Protein AF-A0A5Q6RQU9-F1 (afdb_monomer)

pLDDT: mean 74.87, std 9.9, range [52.78, 87.25]

Organism: NCBI:txid2585211

Mean predicted aligned error: 9.44 Å

Radius of gyration: 16.17 Å; Cα contacts (8 Å, |Δi|>4): 41; chains: 1; bounding box: 38×36×41 Å

Structure (mmCIF, N/CA/C/O backbone):
data_AF-A0A5Q6RQU9-F1
#
_entry.id   AF-A0A5Q6RQU9-F1
#
loop_
_atom_site.group_PDB
_atom_site.id
_atom_site.type_symbol
_atom_site.label_atom_id
_atom_site.label_alt_id
_atom_site.label_comp_id
_atom_site.label_asym_id
_atom_site.label_entity_id
_atom_site.label_seq_id
_atom_site.pdbx_PDB_ins_code
_atom_site.Cartn_x
_atom_site.Cartn_y
_atom_site.Cartn_z
_atom_site.occupancy
_atom_site.B_iso_or_equiv
_atom_site.auth_seq_id
_atom_site.auth_comp_id
_atom_site.auth_asym_id
_atom_site.auth_atom_id
_atom_site.pdbx_PDB_model_num
ATOM 1 N N . MET A 1 1 ? 21.592 22.790 -24.856 1.00 52.78 1 MET A N 1
ATOM 2 C CA . MET A 1 1 ? 22.452 21.802 -24.153 1.00 52.78 1 MET A CA 1
ATOM 3 C C . MET A 1 1 ? 22.084 21.648 -22.665 1.00 52.78 1 MET A C 1
ATOM 5 O O . MET A 1 1 ? 22.855 21.071 -21.911 1.00 52.78 1 MET A O 1
ATOM 9 N N . SER A 1 2 ? 20.899 22.115 -22.248 1.00 58.78 2 SER A N 1
ATOM 10 C CA . SER A 1 2 ? 20.336 22.032 -20.888 1.00 58.78 2 SER A CA 1
ATOM 11 C C . SER A 1 2 ? 19.398 20.829 -20.688 1.00 58.78 2 SER A C 1
ATOM 13 O O . SER A 1 2 ? 19.358 20.261 -19.600 1.00 58.78 2 SER A O 1
ATOM 15 N N . ASP A 1 3 ? 18.731 20.357 -21.749 1.00 59.94 3 ASP A N 1
ATOM 16 C CA . ASP A 1 3 ? 17.698 19.311 -21.654 1.00 59.94 3 ASP A CA 1
ATOM 17 C C . ASP A 1 3 ? 18.189 17.963 -21.102 1.00 59.94 3 ASP A C 1
ATOM 19 O O . ASP A 1 3 ? 17.445 17.250 -20.426 1.00 59.94 3 ASP A O 1
ATOM 23 N N . SER A 1 4 ? 19.444 17.584 -21.361 1.00 58.4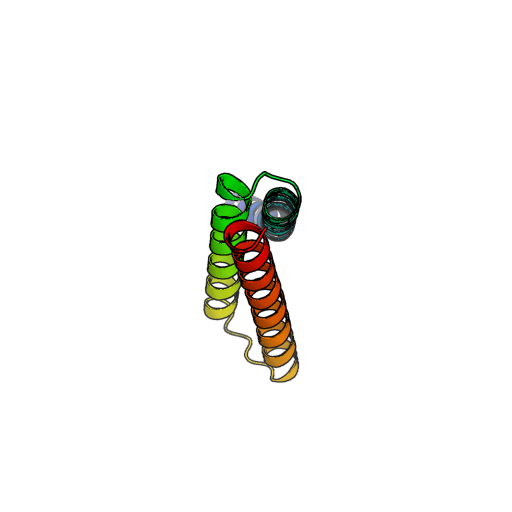7 4 SER A N 1
ATOM 24 C CA . SER A 1 4 ? 19.989 16.304 -20.885 1.00 58.47 4 SER A CA 1
ATOM 25 C C . SER A 1 4 ? 20.257 16.309 -19.377 1.00 58.47 4 SER A C 1
ATOM 27 O O . SER A 1 4 ? 20.056 15.290 -18.715 1.00 58.47 4 SER A O 1
ATOM 29 N N . TYR A 1 5 ? 20.665 17.451 -18.814 1.00 56.72 5 TYR A N 1
ATOM 30 C CA . TYR A 1 5 ? 20.900 17.591 -17.375 1.00 56.72 5 TYR A CA 1
ATOM 31 C C . TYR A 1 5 ? 19.586 17.645 -16.590 1.00 56.72 5 TYR A C 1
ATOM 33 O O . TYR A 1 5 ? 19.485 16.997 -15.545 1.00 56.72 5 TYR A O 1
ATOM 41 N N . ASP A 1 6 ? 18.558 18.308 -17.127 1.00 57.66 6 ASP A N 1
ATOM 42 C CA . ASP A 1 6 ? 17.223 18.341 -16.520 1.00 57.66 6 ASP A CA 1
ATOM 43 C C . ASP A 1 6 ? 16.556 16.961 -16.520 1.00 57.66 6 ASP A C 1
ATOM 45 O O . ASP A 1 6 ? 15.991 16.544 -15.507 1.00 57.66 6 ASP A O 1
ATOM 49 N N . ARG A 1 7 ? 16.704 16.175 -17.596 1.00 58.22 7 ARG A N 1
ATOM 50 C CA . ARG A 1 7 ? 16.215 14.783 -17.635 1.00 58.22 7 ARG A CA 1
ATOM 51 C C . ARG A 1 7 ? 16.928 13.883 -16.626 1.00 58.22 7 ARG A C 1
ATOM 53 O O . ARG A 1 7 ? 16.284 13.045 -15.988 1.00 58.22 7 ARG A O 1
ATOM 60 N N . LEU A 1 8 ? 18.235 14.058 -16.436 1.00 57.00 8 LEU A N 1
ATOM 61 C CA . LEU A 1 8 ? 19.011 13.303 -15.446 1.00 57.00 8 LEU A CA 1
ATOM 62 C C . LEU A 1 8 ? 18.653 13.703 -14.004 1.00 57.00 8 LEU A C 1
ATOM 64 O O . LEU A 1 8 ? 18.517 12.827 -13.143 1.00 57.00 8 LEU A O 1
ATOM 68 N N . GLN A 1 9 ? 18.433 14.993 -13.729 1.00 60.25 9 GLN A N 1
ATOM 69 C CA . GLN A 1 9 ? 17.964 15.458 -12.418 1.00 60.25 9 GLN A CA 1
ATOM 70 C C . GLN A 1 9 ? 16.527 15.019 -12.120 1.00 60.25 9 GLN A C 1
ATOM 72 O O . GLN A 1 9 ? 16.260 14.545 -11.014 1.00 60.25 9 GLN A O 1
ATOM 77 N N . ALA A 1 10 ? 15.619 15.102 -13.095 1.00 59.91 10 ALA A N 1
ATOM 78 C CA . ALA A 1 10 ? 14.252 14.601 -12.970 1.00 59.91 10 ALA A CA 1
ATOM 79 C C . ALA A 1 10 ? 14.236 13.092 -12.675 1.00 59.91 10 ALA A C 1
ATOM 81 O O . ALA A 1 10 ? 13.499 12.640 -11.801 1.00 59.91 10 ALA A O 1
ATOM 82 N N . SER A 1 11 ? 15.126 12.325 -13.312 1.00 59.41 11 SER A N 1
ATOM 83 C CA . SER A 1 11 ? 15.275 10.882 -13.077 1.00 59.41 11 SER A CA 1
ATOM 84 C C . SER A 1 11 ? 15.809 10.553 -11.674 1.00 59.41 11 SER A C 1
ATOM 86 O O . SER A 1 11 ? 15.353 9.594 -11.048 1.00 59.41 11 SER A O 1
ATOM 88 N N . ARG A 1 12 ? 16.735 11.359 -11.127 1.00 61.78 12 ARG A N 1
ATOM 89 C CA . ARG A 1 12 ? 17.194 11.219 -9.727 1.00 61.78 12 ARG A CA 1
ATOM 90 C C . ARG A 1 12 ? 16.113 11.594 -8.721 1.00 61.78 12 ARG A C 1
ATOM 92 O O . ARG A 1 12 ? 15.938 10.877 -7.739 1.00 61.78 12 ARG A O 1
ATOM 99 N N . ARG A 1 13 ? 15.377 12.682 -8.965 1.00 61.94 13 ARG A N 1
ATOM 100 C CA . ARG A 1 13 ? 14.258 13.092 -8.105 1.00 61.94 13 ARG A CA 1
ATOM 101 C C . ARG A 1 13 ? 13.159 12.033 -8.104 1.00 61.94 13 ARG A C 1
ATOM 103 O O . ARG A 1 13 ? 12.731 11.633 -7.030 1.00 61.94 13 ARG A O 1
ATOM 110 N N . ALA A 1 14 ? 12.785 11.487 -9.261 1.00 62.44 14 ALA A N 1
ATOM 111 C CA . ALA A 1 14 ? 11.797 10.410 -9.353 1.00 62.44 14 ALA A CA 1
ATOM 112 C C . ALA A 1 14 ? 12.210 9.154 -8.561 1.00 62.44 14 ALA A C 1
ATOM 114 O O . ALA A 1 14 ? 11.378 8.562 -7.877 1.00 62.44 14 ALA A O 1
ATOM 115 N N . ARG A 1 15 ? 13.501 8.790 -8.572 1.00 65.62 15 ARG A N 1
ATOM 116 C CA . ARG A 1 15 ? 14.030 7.665 -7.776 1.00 65.62 15 ARG A CA 1
ATOM 117 C C . ARG A 1 15 ? 13.879 7.839 -6.265 1.00 65.62 15 ARG A C 1
ATOM 119 O O . ARG A 1 15 ? 13.789 6.833 -5.573 1.00 65.62 15 ARG A O 1
ATOM 126 N N . LEU A 1 16 ? 13.859 9.072 -5.761 1.00 69.12 16 LEU A N 1
ATOM 127 C CA . LEU A 1 16 ? 13.676 9.359 -4.333 1.00 69.12 16 LEU A CA 1
ATOM 128 C C . LEU A 1 16 ? 12.211 9.624 -3.978 1.00 69.12 16 LEU A C 1
ATOM 130 O O . LEU A 1 16 ? 11.754 9.205 -2.922 1.00 69.12 16 LEU A O 1
ATOM 134 N N . VAL A 1 17 ? 11.452 10.264 -4.866 1.00 75.19 17 VAL A N 1
ATOM 135 C CA . VAL A 1 17 ? 10.046 10.618 -4.623 1.00 75.19 17 VAL A CA 1
ATOM 136 C C . VAL A 1 17 ? 9.151 9.379 -4.556 1.00 75.19 17 VAL A C 1
ATOM 138 O O . VAL A 1 17 ? 8.280 9.312 -3.695 1.00 75.19 17 VAL A O 1
ATOM 141 N N . ILE A 1 18 ? 9.382 8.373 -5.408 1.00 76.81 18 ILE A N 1
ATOM 142 C CA . ILE A 1 18 ? 8.594 7.127 -5.426 1.00 76.81 18 ILE A CA 1
ATOM 143 C C . ILE A 1 18 ? 8.649 6.376 -4.079 1.00 76.81 18 ILE A C 1
ATOM 145 O O . ILE A 1 18 ? 7.582 6.106 -3.523 1.00 76.81 18 ILE A O 1
ATOM 149 N N . PRO A 1 19 ? 9.829 6.045 -3.511 1.00 79.25 19 PRO A N 1
ATOM 150 C CA . PRO A 1 19 ? 9.888 5.370 -2.215 1.00 79.25 19 PRO A CA 1
ATOM 151 C C . PRO A 1 19 ? 9.388 6.259 -1.071 1.00 79.25 19 PRO A C 1
ATOM 153 O O . PRO A 1 19 ? 8.772 5.747 -0.139 1.00 79.25 19 PRO A O 1
ATOM 156 N N . LEU A 1 20 ? 9.588 7.579 -1.154 1.00 82.06 20 LEU A N 1
ATOM 157 C CA . LEU A 1 20 ? 9.113 8.516 -0.135 1.00 82.06 20 LEU A CA 1
ATOM 158 C C . LEU A 1 20 ? 7.578 8.565 -0.070 1.00 82.06 20 LEU A C 1
ATOM 160 O O . LEU A 1 20 ? 7.005 8.501 1.015 1.00 82.06 20 LEU A O 1
ATOM 164 N N . LEU A 1 21 ? 6.909 8.623 -1.227 1.00 82.12 21 LEU A N 1
ATOM 165 C CA . LEU A 1 21 ? 5.447 8.560 -1.318 1.00 82.12 21 LEU A CA 1
ATOM 166 C C . LEU A 1 21 ? 4.911 7.226 -0.795 1.00 82.12 21 LEU A C 1
ATOM 168 O O . LEU A 1 21 ? 3.932 7.213 -0.052 1.00 82.12 21 LEU A O 1
ATOM 172 N N . GLY A 1 22 ? 5.576 6.116 -1.132 1.00 80.25 22 GLY A N 1
ATOM 173 C CA . GLY A 1 22 ? 5.224 4.797 -0.609 1.00 80.25 22 GLY A CA 1
ATOM 174 C C . GLY A 1 22 ? 5.310 4.732 0.918 1.00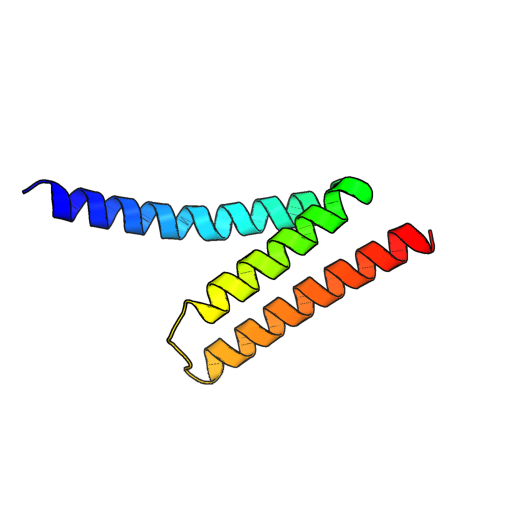 80.25 22 GLY A C 1
ATOM 175 O O . GLY A 1 22 ? 4.382 4.252 1.566 1.00 80.25 22 GLY A O 1
ATOM 176 N N . ALA A 1 23 ? 6.382 5.273 1.501 1.00 80.38 23 ALA A N 1
ATOM 177 C CA . ALA A 1 23 ? 6.559 5.336 2.949 1.00 80.38 23 ALA A CA 1
ATOM 178 C C . ALA A 1 23 ? 5.493 6.211 3.626 1.00 80.38 23 ALA A C 1
ATOM 180 O O . ALA A 1 23 ? 4.905 5.793 4.619 1.00 80.38 23 ALA A O 1
ATOM 181 N N . LEU A 1 24 ? 5.194 7.389 3.069 1.00 83.38 24 LEU A N 1
ATOM 182 C CA . LEU A 1 24 ? 4.145 8.277 3.582 1.00 83.38 24 LEU A CA 1
ATOM 183 C C . LEU A 1 24 ? 2.771 7.605 3.578 1.00 83.38 24 LEU A C 1
ATOM 185 O O . LEU A 1 24 ? 2.071 7.645 4.585 1.00 83.38 24 LEU A O 1
ATOM 189 N N . LEU A 1 25 ? 2.401 6.959 2.471 1.00 82.44 25 LEU A N 1
ATOM 190 C CA . LEU A 1 25 ? 1.139 6.230 2.348 1.00 82.44 25 LEU A CA 1
ATOM 191 C C . LEU A 1 25 ? 1.063 5.044 3.316 1.00 82.44 25 LEU A C 1
ATOM 193 O O . LEU A 1 25 ? 0.002 4.790 3.881 1.00 82.44 25 LEU A O 1
ATOM 197 N N . LEU A 1 26 ? 2.176 4.343 3.544 1.00 81.00 26 LEU A N 1
ATOM 198 C CA . LEU A 1 26 ? 2.237 3.231 4.492 1.00 81.00 26 LEU A CA 1
ATOM 199 C C . LEU A 1 26 ? 2.062 3.720 5.936 1.00 81.00 26 LEU A C 1
ATOM 201 O O . LEU A 1 26 ? 1.253 3.168 6.681 1.00 81.00 26 LEU A O 1
ATOM 205 N N . VAL A 1 27 ? 2.781 4.779 6.321 1.00 83.56 27 VAL A N 1
ATOM 206 C CA . VAL A 1 27 ? 2.686 5.387 7.656 1.00 83.56 27 VAL A CA 1
ATOM 207 C C . VAL A 1 27 ? 1.291 5.959 7.884 1.00 83.56 27 VAL A C 1
ATOM 209 O O . VAL A 1 27 ? 0.683 5.670 8.911 1.00 83.56 27 VAL A O 1
ATOM 212 N N . ALA A 1 28 ? 0.743 6.702 6.921 1.00 79.12 28 ALA A N 1
ATOM 213 C CA . ALA A 1 28 ? -0.628 7.201 6.989 1.00 79.12 28 ALA A CA 1
ATOM 214 C C . ALA A 1 28 ? -1.636 6.046 7.087 1.00 79.12 28 ALA A C 1
ATOM 216 O O . ALA A 1 28 ? -2.544 6.084 7.910 1.00 79.12 28 ALA A O 1
ATOM 217 N N . GLY A 1 29 ? -1.434 4.984 6.310 1.00 77.06 29 GLY A N 1
ATOM 218 C CA . GLY A 1 29 ? -2.247 3.775 6.323 1.00 77.06 29 GLY A CA 1
ATOM 219 C C . GLY A 1 29 ? -2.332 3.082 7.684 1.00 77.06 29 GLY A C 1
ATOM 220 O O . GLY A 1 29 ? -3.404 2.641 8.101 1.00 77.06 29 GLY A O 1
ATOM 221 N N . LEU A 1 30 ? -1.202 3.012 8.389 1.00 79.12 30 LEU A N 1
ATOM 222 C CA . LEU A 1 30 ? -1.075 2.342 9.685 1.00 79.12 30 LEU A CA 1
ATOM 223 C C . LEU A 1 30 ? -1.434 3.238 10.875 1.00 79.12 30 LEU A C 1
ATOM 225 O O . LEU A 1 30 ? -2.060 2.756 11.819 1.00 79.12 30 LEU A O 1
ATOM 229 N N . ALA A 1 31 ? -1.061 4.518 10.838 1.00 81.44 31 ALA A N 1
ATOM 230 C CA . ALA A 1 31 ? -1.194 5.437 11.969 1.00 81.44 31 ALA A CA 1
ATOM 231 C C . ALA A 1 31 ? -2.492 6.262 11.953 1.00 81.44 31 ALA A C 1
ATOM 233 O O . ALA A 1 31 ? -2.978 6.643 13.015 1.00 81.44 31 ALA A O 1
ATOM 234 N N . ALA A 1 32 ? -3.078 6.542 10.783 1.00 82.81 32 ALA A N 1
ATOM 235 C CA . ALA A 1 32 ? -4.309 7.331 10.697 1.00 82.81 32 ALA A CA 1
ATOM 236 C C . ALA A 1 32 ? -5.540 6.491 11.073 1.00 82.81 32 ALA A C 1
ATOM 238 O O . ALA A 1 32 ? -5.540 5.281 10.840 1.00 82.81 32 ALA A O 1
ATOM 239 N N . PRO A 1 33 ? -6.625 7.084 11.596 1.00 80.81 33 PRO A N 1
ATOM 240 C CA . PRO A 1 33 ? -7.841 6.338 11.919 1.00 80.81 33 PRO A CA 1
ATOM 241 C C . PRO A 1 33 ? -8.434 5.622 10.690 1.00 80.81 33 PRO A C 1
ATOM 243 O O . PRO A 1 33 ? -8.162 5.993 9.547 1.00 80.81 33 PRO A O 1
ATOM 246 N N . ALA A 1 34 ? -9.210 4.556 10.918 1.00 78.81 34 ALA A N 1
ATOM 247 C CA . ALA A 1 34 ? -9.604 3.570 9.899 1.00 78.81 34 ALA A CA 1
ATOM 248 C C . ALA A 1 34 ? -10.151 4.170 8.593 1.00 78.81 34 ALA A C 1
ATOM 250 O O . ALA A 1 34 ? -9.724 3.776 7.509 1.00 78.81 34 ALA A O 1
ATOM 251 N N . TRP A 1 35 ? -11.017 5.174 8.705 1.00 81.94 35 TRP A N 1
ATOM 252 C CA . TRP A 1 35 ? -11.645 5.883 7.590 1.00 81.94 35 TRP A CA 1
ATOM 253 C C . TRP A 1 35 ? -10.654 6.613 6.669 1.00 81.94 35 TRP A C 1
ATOM 255 O O . TRP A 1 35 ? -10.958 6.811 5.499 1.00 81.94 35 TRP A O 1
ATOM 265 N N . ILE A 1 36 ? -9.457 6.958 7.156 1.00 81.38 36 ILE A N 1
ATOM 266 C CA . ILE A 1 36 ? -8.368 7.558 6.365 1.00 81.38 36 ILE A CA 1
ATOM 267 C C . ILE A 1 36 ? -7.298 6.511 6.024 1.00 81.38 36 ILE A C 1
ATOM 269 O O . ILE A 1 36 ? -6.768 6.488 4.914 1.00 81.38 36 ILE A O 1
ATOM 273 N N . GLY A 1 37 ? -6.981 5.614 6.960 1.00 77.25 37 GLY A N 1
ATOM 274 C CA . GLY A 1 37 ? -5.911 4.634 6.775 1.00 77.25 37 GLY A CA 1
ATOM 275 C C . GLY A 1 37 ? -6.241 3.547 5.747 1.00 77.25 37 GLY A C 1
ATOM 276 O O . GLY A 1 37 ? -5.369 3.155 4.975 1.00 77.25 37 GLY A O 1
ATOM 277 N N . ILE A 1 38 ? -7.499 3.097 5.669 1.00 80.06 38 ILE A N 1
ATOM 278 C CA . ILE A 1 38 ? -7.941 2.122 4.657 1.00 80.06 38 ILE A CA 1
ATOM 279 C C . ILE A 1 38 ? -7.795 2.687 3.233 1.00 80.06 38 ILE A C 1
ATOM 281 O O . ILE A 1 38 ? -7.127 2.039 2.423 1.00 80.06 38 ILE A O 1
ATOM 285 N N . PRO A 1 39 ? -8.332 3.880 2.891 1.00 82.88 39 PRO A N 1
ATOM 286 C CA . PRO A 1 39 ? -8.129 4.433 1.555 1.00 82.88 39 PRO A CA 1
ATOM 287 C C . PRO A 1 39 ? -6.653 4.737 1.265 1.00 82.88 39 PRO A C 1
ATOM 289 O O . PRO A 1 39 ? -6.209 4.500 0.145 1.00 82.88 39 PRO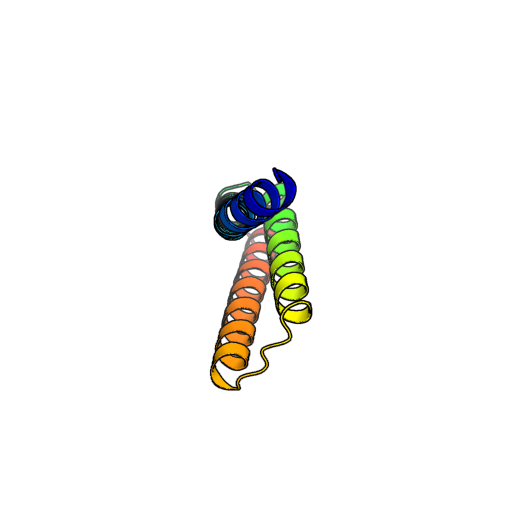 A O 1
ATOM 292 N N . ALA A 1 40 ? -5.858 5.167 2.253 1.00 79.44 40 ALA A N 1
ATOM 293 C CA . ALA A 1 40 ? -4.415 5.359 2.071 1.00 79.44 40 ALA A CA 1
ATOM 294 C C . ALA A 1 40 ? -3.682 4.050 1.713 1.00 79.44 40 ALA A C 1
ATOM 296 O O . ALA A 1 40 ? -2.889 4.025 0.769 1.00 79.44 40 ALA A O 1
ATOM 297 N N . LEU A 1 41 ? -3.983 2.941 2.399 1.00 79.25 41 LEU A N 1
ATOM 298 C CA . LEU A 1 41 ? -3.439 1.620 2.063 1.00 79.25 41 LEU A CA 1
ATOM 299 C C . LEU A 1 41 ? -3.930 1.127 0.697 1.00 79.25 41 LEU A C 1
ATOM 301 O O . LEU A 1 41 ? -3.151 0.545 -0.054 1.00 79.25 41 LEU A O 1
ATOM 305 N N . ALA A 1 42 ? -5.190 1.382 0.339 1.00 82.56 42 ALA A N 1
ATOM 306 C CA . ALA A 1 42 ? -5.725 1.004 -0.968 1.00 82.56 42 ALA A CA 1
ATOM 307 C C . ALA A 1 42 ? -5.000 1.744 -2.104 1.00 82.56 42 ALA A C 1
ATOM 309 O O . ALA A 1 42 ? -4.594 1.126 -3.090 1.00 82.56 42 ALA A O 1
ATOM 310 N N . VAL A 1 43 ? -4.761 3.050 -1.935 1.00 87.25 43 VAL A N 1
ATOM 311 C CA . VAL A 1 43 ? -3.962 3.859 -2.866 1.00 87.25 43 VAL A CA 1
ATOM 312 C C . VAL A 1 43 ? -2.527 3.342 -2.943 1.00 87.25 43 VAL A C 1
ATOM 314 O O . VAL A 1 43 ? -1.984 3.242 -4.041 1.00 87.25 43 VAL A O 1
ATOM 317 N N . LEU A 1 44 ? -1.922 2.949 -1.817 1.00 82.38 44 LEU A N 1
ATOM 318 C CA . LEU A 1 44 ? -0.584 2.354 -1.798 1.00 82.38 44 LEU A CA 1
ATOM 319 C C . LEU A 1 44 ? -0.518 1.054 -2.607 1.00 82.38 44 LEU A C 1
ATOM 321 O O . LEU A 1 44 ? 0.382 0.892 -3.430 1.00 82.38 44 LEU A O 1
ATOM 325 N N . VAL A 1 45 ? -1.472 0.142 -2.403 1.00 83.94 45 VAL A N 1
ATOM 326 C CA . VAL A 1 45 ? -1.555 -1.121 -3.152 1.00 83.94 45 VAL A CA 1
ATOM 327 C C . VAL A 1 45 ? -1.709 -0.837 -4.644 1.00 83.94 45 VAL A C 1
ATOM 329 O O . VAL A 1 45 ? -0.933 -1.357 -5.445 1.00 83.94 45 VAL A O 1
ATOM 332 N N . ALA A 1 46 ? -2.655 0.027 -5.022 1.00 84.81 46 ALA A N 1
ATOM 333 C CA . ALA A 1 46 ? -2.884 0.396 -6.416 1.00 84.81 46 ALA A CA 1
ATOM 334 C C . ALA A 1 46 ? -1.634 1.023 -7.052 1.00 84.81 46 ALA A C 1
ATOM 336 O O . ALA A 1 46 ? -1.262 0.668 -8.171 1.00 84.81 46 ALA A O 1
ATOM 337 N N . PHE A 1 47 ? -0.943 1.900 -6.322 1.00 83.69 47 PHE A N 1
ATOM 338 C CA . PHE A 1 47 ? 0.294 2.53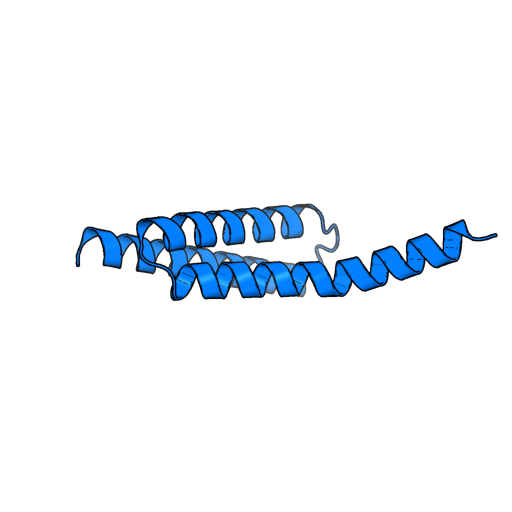2 -6.767 1.00 83.69 47 PHE A CA 1
ATOM 339 C C . PHE A 1 47 ? 1.413 1.511 -6.996 1.00 83.69 47 PHE A C 1
ATOM 341 O O . PHE A 1 47 ? 2.065 1.539 -8.039 1.00 83.69 47 PHE A O 1
ATOM 348 N N . VAL A 1 48 ? 1.613 0.570 -6.067 1.00 81.88 48 VAL A N 1
ATOM 349 C CA . VAL A 1 48 ? 2.632 -0.484 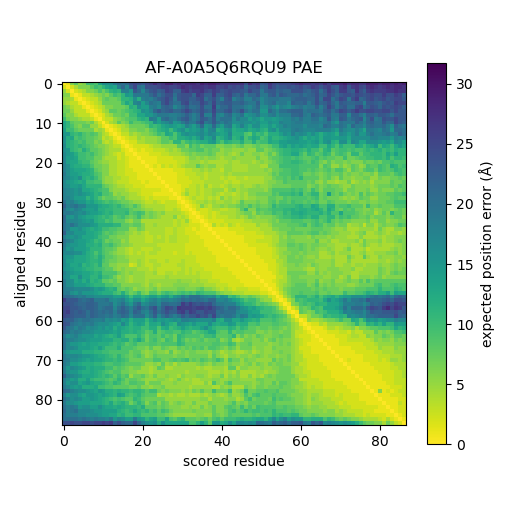-6.192 1.00 81.88 48 VAL A CA 1
ATOM 350 C C . VAL A 1 48 ? 2.314 -1.431 -7.349 1.00 81.88 48 VAL A C 1
ATOM 352 O O . VAL A 1 48 ? 3.216 -1.771 -8.115 1.00 81.88 48 VAL A O 1
ATOM 355 N N . VAL A 1 49 ? 1.049 -1.819 -7.531 1.00 82.31 49 VAL A N 1
ATOM 356 C CA . VAL A 1 49 ? 0.612 -2.658 -8.660 1.00 82.31 49 VAL A CA 1
ATOM 357 C C . VAL A 1 49 ? 0.826 -1.938 -9.989 1.00 82.31 49 VAL A C 1
ATOM 359 O O . VAL A 1 49 ? 1.378 -2.519 -10.923 1.00 82.31 49 VAL A O 1
ATOM 362 N N . TRP A 1 50 ? 0.458 -0.661 -10.073 1.00 83.75 50 TRP A N 1
ATOM 363 C CA . TRP A 1 50 ? 0.682 0.153 -11.265 1.00 83.75 50 TRP A CA 1
ATOM 364 C C . TRP A 1 50 ? 2.174 0.283 -11.601 1.00 83.75 50 TRP A C 1
ATOM 366 O O . TRP A 1 50 ? 2.573 0.121 -12.757 1.00 83.75 50 TRP A O 1
ATOM 376 N N . LEU A 1 51 ? 3.022 0.499 -10.589 1.00 78.12 51 LEU A N 1
ATOM 377 C CA . LEU A 1 51 ? 4.475 0.546 -10.756 1.00 78.12 51 LEU A CA 1
ATOM 378 C C . LEU A 1 51 ? 5.030 -0.808 -11.228 1.00 78.12 51 LEU A C 1
ATOM 380 O O . LEU A 1 51 ? 5.912 -0.858 -12.086 1.00 78.12 51 LEU A O 1
ATOM 384 N N . ALA A 1 52 ? 4.493 -1.905 -10.687 1.00 73.56 52 ALA A N 1
ATOM 385 C CA . ALA A 1 52 ? 4.870 -3.262 -11.058 1.00 73.56 52 ALA A CA 1
ATOM 386 C C . ALA A 1 52 ? 4.497 -3.589 -12.511 1.00 73.56 52 ALA A C 1
ATOM 388 O O . ALA A 1 52 ? 5.305 -4.215 -13.193 1.00 73.56 52 ALA A O 1
ATOM 389 N N . GLN A 1 53 ? 3.339 -3.128 -13.000 1.00 76.88 53 GLN A N 1
ATOM 390 C CA . GLN A 1 53 ? 2.925 -3.293 -14.400 1.00 76.88 53 GLN A CA 1
ATOM 391 C C . GLN A 1 53 ? 3.765 -2.458 -15.375 1.00 76.88 53 GLN A C 1
ATOM 393 O O . GLN A 1 53 ? 4.021 -2.896 -16.492 1.00 76.88 53 GLN A O 1
ATOM 398 N N . ARG A 1 54 ? 4.221 -1.267 -14.966 1.00 73.44 54 ARG A N 1
ATOM 399 C CA . ARG A 1 54 ? 5.052 -0.391 -15.811 1.00 73.44 54 ARG A CA 1
ATOM 400 C C . ARG A 1 54 ? 6.512 -0.814 -15.933 1.00 73.44 54 ARG A C 1
ATOM 402 O O . ARG A 1 54 ? 7.210 -0.275 -16.786 1.00 73.44 54 ARG A O 1
ATOM 409 N N . SER A 1 55 ? 7.000 -1.715 -15.087 1.00 58.53 55 SER A N 1
ATOM 410 C CA . SER A 1 55 ? 8.386 -2.183 -15.148 1.00 58.53 55 SER A CA 1
ATOM 411 C C . SER A 1 55 ? 8.484 -3.447 -16.017 1.00 58.53 55 SER A C 1
ATOM 413 O O . SER A 1 55 ? 8.021 -4.499 -15.569 1.00 58.53 55 SER A O 1
ATOM 415 N N . PRO A 1 56 ? 9.112 -3.384 -17.206 1.00 54.12 56 PRO A N 1
ATOM 416 C CA . PRO A 1 56 ? 9.186 -4.507 -18.143 1.00 54.12 56 PRO A CA 1
ATOM 417 C C . PRO A 1 56 ? 10.196 -5.594 -17.736 1.00 54.12 56 PRO A C 1
ATOM 419 O O . PRO A 1 56 ? 10.230 -6.655 -18.354 1.00 54.12 56 PRO A O 1
ATOM 422 N N . ASP A 1 57 ? 10.985 -5.374 -16.680 1.00 57.41 57 ASP A N 1
ATOM 423 C CA . ASP A 1 57 ? 11.962 -6.350 -16.192 1.00 57.41 57 ASP A CA 1
ATOM 424 C C . ASP A 1 57 ? 11.277 -7.497 -15.430 1.00 57.41 57 ASP A C 1
ATOM 426 O O . ASP A 1 57 ? 11.167 -7.497 -14.201 1.00 57.41 57 ASP A O 1
ATOM 430 N N . GLN A 1 58 ? 10.815 -8.499 -16.181 1.00 54.12 58 GLN A N 1
ATOM 431 C CA . GLN A 1 58 ? 10.307 -9.781 -15.680 1.00 54.12 58 GLN A CA 1
ATOM 432 C C . GLN A 1 58 ? 11.436 -10.787 -15.398 1.00 54.12 58 GLN A C 1
ATOM 434 O O . GLN A 1 58 ? 11.298 -11.984 -15.650 1.00 54.12 58 GLN A O 1
ATOM 439 N N . THR A 1 59 ? 12.575 -10.342 -14.866 1.00 61.12 59 THR A N 1
ATOM 440 C CA . THR A 1 59 ? 13.549 -11.303 -14.336 1.00 61.12 59 THR A CA 1
ATOM 441 C C . THR A 1 59 ? 12.903 -12.019 -13.145 1.00 61.12 59 THR A C 1
ATOM 443 O O . THR A 1 59 ? 12.412 -11.400 -12.197 1.00 61.12 59 THR A O 1
ATOM 446 N N . SER A 1 60 ? 12.829 -13.347 -13.229 1.00 61.47 60 SER A N 1
ATOM 447 C CA . SER A 1 60 ? 11.972 -14.220 -12.409 1.00 61.47 60 SER A CA 1
ATOM 448 C C . SER A 1 60 ? 12.107 -14.020 -10.890 1.00 61.47 60 SER A C 1
ATOM 450 O O . SER A 1 60 ? 11.129 -14.183 -10.156 1.00 61.47 60 SER A O 1
ATOM 452 N N . GLY A 1 61 ? 13.278 -13.591 -10.406 1.00 68.56 61 GLY A N 1
ATOM 453 C CA . GLY A 1 61 ? 13.507 -13.247 -8.998 1.00 68.56 61 GLY A CA 1
ATOM 454 C C . GLY A 1 61 ? 12.806 -11.960 -8.535 1.00 68.56 61 GLY A C 1
ATOM 455 O O . GLY A 1 61 ? 12.157 -11.954 -7.487 1.00 68.56 61 GLY A O 1
ATOM 456 N N . LEU A 1 62 ? 12.873 -10.877 -9.319 1.00 69.81 62 LEU A N 1
ATOM 457 C CA . LEU A 1 62 ? 12.245 -9.593 -8.971 1.00 69.81 62 LEU A CA 1
ATOM 458 C C . LEU A 1 62 ? 10.719 -9.660 -9.065 1.00 69.81 62 LEU A C 1
ATOM 460 O O . LEU A 1 62 ? 10.027 -9.051 -8.248 1.00 69.81 62 LEU A O 1
ATOM 464 N N . ALA A 1 63 ? 10.189 -10.444 -10.005 1.00 70.12 63 ALA A N 1
ATOM 465 C CA . ALA A 1 63 ? 8.756 -10.703 -10.105 1.00 70.12 63 ALA A CA 1
ATOM 466 C C . ALA A 1 63 ? 8.207 -11.356 -8.823 1.00 70.12 63 ALA A C 1
ATOM 468 O O . ALA A 1 63 ? 7.186 -10.918 -8.294 1.00 70.12 63 ALA A O 1
ATOM 469 N N . ARG A 1 64 ? 8.923 -12.342 -8.263 1.00 74.12 64 ARG A N 1
ATOM 470 C CA . ARG A 1 64 ? 8.518 -13.028 -7.026 1.00 74.12 64 ARG A CA 1
ATOM 471 C C . ARG A 1 64 ? 8.508 -12.096 -5.816 1.00 74.12 64 ARG A C 1
ATOM 473 O O . ARG A 1 64 ? 7.558 -12.124 -5.037 1.00 74.12 64 ARG A O 1
ATOM 480 N N . ILE A 1 65 ? 9.528 -11.244 -5.685 1.00 79.62 65 ILE A N 1
ATOM 481 C CA . ILE A 1 65 ? 9.604 -10.238 -4.614 1.00 79.62 65 ILE A CA 1
ATOM 482 C C . ILE A 1 65 ? 8.450 -9.238 -4.739 1.00 79.62 65 ILE A C 1
ATOM 484 O O . ILE A 1 65 ? 7.801 -8.935 -3.744 1.00 79.62 65 ILE A O 1
ATOM 488 N N . ARG A 1 66 ? 8.132 -8.768 -5.952 1.00 75.75 66 ARG A N 1
ATOM 489 C CA . ARG A 1 66 ? 6.997 -7.857 -6.179 1.00 75.75 66 ARG A CA 1
ATOM 490 C C . ARG A 1 66 ? 5.667 -8.475 -5.767 1.00 75.75 66 ARG A C 1
ATOM 492 O O . ARG A 1 66 ? 4.892 -7.813 -5.086 1.00 75.75 66 ARG A O 1
ATOM 499 N N . VAL A 1 67 ? 5.419 -9.732 -6.136 1.00 78.69 67 VAL A N 1
ATOM 500 C CA . VAL A 1 67 ? 4.194 -10.449 -5.745 1.00 78.69 67 VAL A CA 1
ATOM 501 C C . VAL A 1 67 ? 4.109 -10.599 -4.225 1.00 78.69 67 VAL A C 1
ATOM 503 O O . VAL A 1 67 ? 3.050 -10.354 -3.658 1.00 78.69 67 VAL A O 1
ATOM 506 N N . LEU A 1 68 ? 5.222 -10.918 -3.555 1.00 82.81 68 LEU A N 1
ATOM 507 C CA . LEU A 1 68 ? 5.292 -10.958 -2.090 1.00 82.81 68 LEU A CA 1
ATOM 508 C C . LEU A 1 68 ? 4.960 -9.602 -1.461 1.00 82.81 68 LEU A C 1
ATOM 510 O O . LEU A 1 68 ? 4.138 -9.540 -0.552 1.00 82.81 68 LEU A O 1
ATOM 514 N N . VAL A 1 69 ? 5.554 -8.515 -1.959 1.00 83.19 69 VAL A N 1
ATOM 515 C CA . VAL A 1 69 ? 5.300 -7.158 -1.453 1.00 83.19 69 VAL A CA 1
ATOM 516 C C . VAL A 1 69 ? 3.833 -6.773 -1.637 1.00 83.19 69 VAL A C 1
ATOM 518 O O . VAL A 1 69 ? 3.208 -6.300 -0.691 1.00 83.19 69 VAL A O 1
ATOM 521 N N . VAL A 1 70 ? 3.257 -7.018 -2.817 1.00 80.81 70 VAL A N 1
ATOM 522 C CA . VAL A 1 70 ? 1.828 -6.772 -3.068 1.00 80.81 70 VAL A CA 1
ATOM 523 C C . VAL A 1 70 ? 0.966 -7.615 -2.127 1.00 80.81 70 VAL A C 1
ATOM 525 O O . VAL A 1 70 ? 0.047 -7.081 -1.516 1.00 80.81 70 VAL A O 1
ATOM 528 N N . GLY A 1 71 ? 1.291 -8.897 -1.947 1.00 81.56 71 GLY A N 1
ATOM 529 C CA . GLY A 1 71 ? 0.585 -9.788 -1.027 1.00 81.56 71 GLY A CA 1
ATOM 530 C C . GLY A 1 71 ? 0.610 -9.296 0.421 1.00 81.56 71 GLY A C 1
ATOM 531 O O . GLY A 1 71 ? -0.430 -9.278 1.072 1.00 81.56 71 GLY A O 1
ATOM 532 N N . ILE A 1 72 ? 1.763 -8.825 0.910 1.00 85.62 72 ILE A N 1
ATOM 533 C CA . ILE A 1 72 ? 1.901 -8.246 2.256 1.00 85.62 72 ILE A CA 1
ATOM 534 C C . ILE A 1 72 ? 1.049 -6.981 2.391 1.00 85.62 72 ILE A C 1
ATOM 536 O O . ILE A 1 72 ? 0.329 -6.834 3.375 1.00 85.62 72 ILE A O 1
ATOM 540 N N . LEU A 1 73 ? 1.089 -6.077 1.408 1.00 8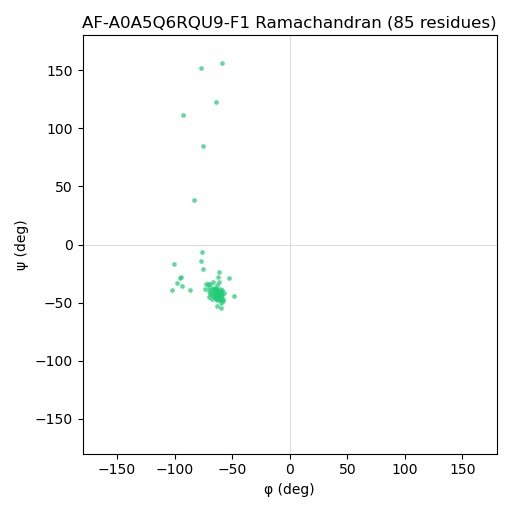2.06 73 LEU A N 1
ATOM 541 C CA . LEU A 1 73 ? 0.289 -4.850 1.444 1.00 82.06 73 LEU A CA 1
ATOM 542 C C . LEU A 1 73 ? -1.217 -5.144 1.429 1.00 82.06 73 LEU A C 1
ATOM 544 O O . LEU A 1 73 ? -1.972 -4.503 2.157 1.00 82.06 73 LEU A O 1
ATOM 548 N N . VAL A 1 74 ? -1.651 -6.139 0.653 1.00 83.06 74 VAL A N 1
ATOM 549 C CA . VAL A 1 74 ? -3.046 -6.600 0.641 1.00 83.06 74 VAL A CA 1
ATOM 550 C C . VAL A 1 74 ? -3.423 -7.226 1.984 1.00 83.06 74 VAL A C 1
ATOM 552 O O . VAL A 1 74 ? -4.477 -6.902 2.522 1.00 83.06 74 VAL A O 1
ATOM 555 N N . ALA A 1 75 ? -2.567 -8.064 2.569 1.00 83.06 75 ALA A N 1
ATOM 556 C CA . ALA A 1 75 ? -2.813 -8.649 3.885 1.00 83.06 75 ALA A CA 1
ATOM 557 C C . ALA A 1 75 ? -2.933 -7.572 4.976 1.00 83.06 75 ALA A C 1
ATOM 559 O O . ALA A 1 75 ? -3.831 -7.648 5.812 1.00 83.06 75 ALA A O 1
ATOM 560 N N . LEU A 1 76 ? -2.087 -6.535 4.933 1.00 82.50 76 LEU A N 1
ATOM 561 C CA . LEU A 1 76 ? -2.179 -5.381 5.829 1.00 82.50 76 LEU A CA 1
ATOM 562 C C . LEU A 1 76 ? -3.494 -4.624 5.642 1.00 82.50 76 LEU A C 1
ATOM 564 O O . LEU A 1 76 ? -4.149 -4.317 6.633 1.00 82.50 76 LEU A O 1
ATOM 568 N N . LEU A 1 77 ? -3.903 -4.360 4.397 1.00 79.19 77 LEU A N 1
ATOM 569 C CA . LEU A 1 77 ? -5.180 -3.714 4.081 1.00 79.19 77 LEU A CA 1
ATOM 570 C C . LEU A 1 77 ? -6.362 -4.509 4.654 1.00 79.19 77 LEU A C 1
ATOM 572 O O . LEU A 1 77 ? -7.220 -3.938 5.325 1.00 79.19 77 LEU A O 1
ATOM 576 N N . VAL A 1 78 ? -6.386 -5.823 4.417 1.00 84.38 78 VAL A N 1
ATOM 577 C CA . VAL A 1 78 ? -7.444 -6.724 4.894 1.00 84.38 78 VAL A CA 1
ATOM 578 C C . VAL A 1 78 ? -7.454 -6.793 6.417 1.00 84.38 78 VAL A C 1
ATOM 580 O O . VAL A 1 78 ? -8.515 -6.655 7.016 1.00 84.38 78 VAL A O 1
ATOM 583 N N . GLY A 1 79 ? -6.290 -6.936 7.055 1.00 83.25 79 GLY A N 1
ATOM 584 C CA . GLY A 1 79 ? -6.172 -6.922 8.512 1.00 83.25 79 GLY A CA 1
ATOM 585 C C . GLY A 1 79 ? -6.717 -5.626 9.108 1.00 83.25 79 GLY A C 1
ATOM 586 O O . GLY A 1 79 ? -7.548 -5.668 10.008 1.00 83.25 79 GLY A O 1
ATOM 587 N N . ARG A 1 80 ? -6.341 -4.474 8.538 1.00 78.06 80 ARG A N 1
ATOM 588 C CA . 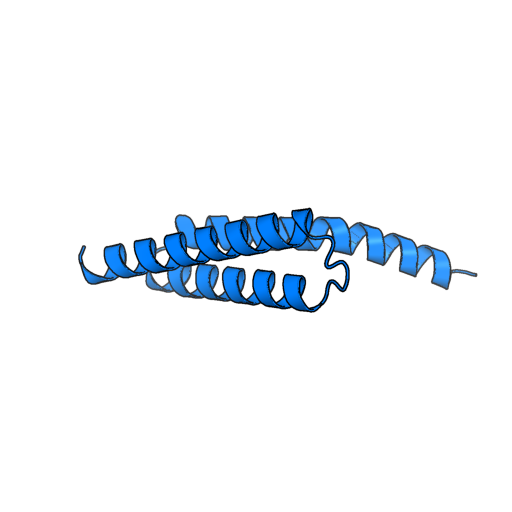ARG A 1 80 ? -6.847 -3.157 8.957 1.00 78.06 80 ARG A CA 1
ATOM 589 C C . ARG A 1 80 ? -8.357 -3.033 8.799 1.00 78.06 80 ARG A C 1
ATOM 591 O O . ARG A 1 80 ? -9.010 -2.481 9.679 1.00 78.06 80 ARG A O 1
ATOM 598 N N . PHE A 1 81 ? -8.896 -3.515 7.683 1.00 81.44 81 PHE A N 1
ATOM 599 C CA . PHE A 1 81 ? -10.331 -3.510 7.420 1.00 81.44 81 PHE A CA 1
ATOM 600 C C . PHE A 1 81 ? -11.081 -4.376 8.435 1.00 81.44 81 PHE A C 1
ATOM 602 O O . PHE A 1 81 ? -12.039 -3.911 9.040 1.00 81.44 81 PHE A O 1
ATOM 609 N N . LEU A 1 82 ? -10.601 -5.595 8.687 1.00 84.75 82 LEU A N 1
ATOM 610 C CA . LEU A 1 82 ? -11.181 -6.495 9.682 1.00 84.75 82 LEU A CA 1
ATOM 611 C C . LEU A 1 82 ? -11.137 -5.887 11.085 1.00 84.75 82 LEU A C 1
ATOM 613 O O . LEU A 1 82 ? -12.148 -5.916 11.773 1.00 84.75 82 LEU A O 1
ATOM 617 N N . THR A 1 83 ? -10.020 -5.277 11.493 1.00 84.56 83 THR A N 1
ATOM 618 C CA . THR A 1 83 ? -9.927 -4.567 12.780 1.00 84.56 83 THR A CA 1
ATOM 619 C C . THR A 1 83 ? -10.923 -3.415 12.877 1.00 84.56 83 THR A C 1
ATOM 621 O O . THR A 1 83 ? -11.490 -3.209 13.937 1.00 84.56 83 THR A O 1
ATOM 624 N N . ALA A 1 84 ? -11.154 -2.675 11.791 1.00 80.56 84 ALA A N 1
ATOM 625 C CA . ALA A 1 84 ? -12.096 -1.558 11.781 1.00 80.56 84 ALA A CA 1
ATOM 626 C C . ALA A 1 84 ? -13.576 -1.979 11.763 1.0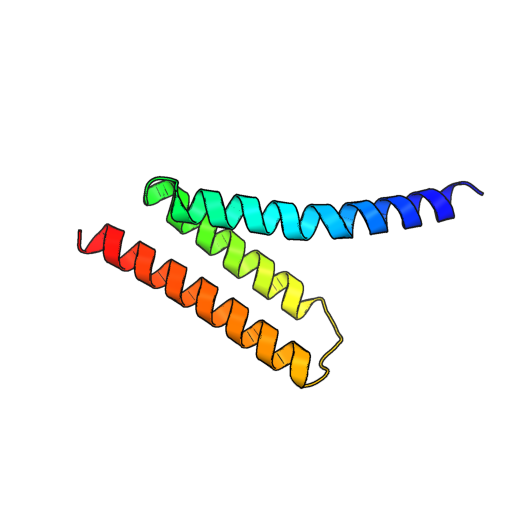0 80.56 84 ALA A C 1
ATOM 628 O O . ALA A 1 84 ? -14.435 -1.160 12.069 1.00 80.56 84 ALA A O 1
ATOM 629 N N . VAL A 1 85 ? -13.874 -3.210 11.334 1.00 81.25 85 VAL A N 1
ATOM 630 C CA . VAL A 1 85 ? -15.242 -3.744 11.228 1.00 81.25 85 VAL A CA 1
ATOM 631 C C . VAL A 1 85 ? -15.615 -4.610 12.436 1.00 81.25 85 VAL A C 1
ATOM 633 O O . VAL A 1 85 ? -16.782 -4.652 12.811 1.00 81.25 85 VAL A O 1
ATOM 636 N N . LEU A 1 86 ? -14.649 -5.329 13.018 1.00 82.38 86 LEU A N 1
ATOM 637 C CA . LEU A 1 86 ? -14.857 -6.274 14.124 1.00 82.38 86 LEU A CA 1
ATOM 638 C C . LEU A 1 86 ? -14.474 -5.710 15.501 1.00 82.38 86 LEU A C 1
ATOM 640 O O . LEU A 1 86 ? -14.838 -6.319 16.507 1.00 82.38 86 LEU A O 1
ATOM 644 N N . GLY A 1 87 ? -13.698 -4.624 15.542 1.00 63.38 87 GLY A N 1
ATOM 645 C CA . GLY A 1 87 ? -13.343 -3.890 16.761 1.00 63.38 87 GLY A CA 1
ATOM 646 C C . GLY A 1 87 ? -14.203 -2.650 16.928 1.00 63.38 87 GLY A C 1
ATOM 647 O O . GLY A 1 87 ? -14.486 -2.316 18.098 1.00 63.38 87 GLY A O 1
#

Nearest PDB structures (foldseek):
  8g2d-assembly2_2t  TM=4.552E-01  e=1.427E+00  Thermus thermophilus HB8
  5n6x-assembly1_A  TM=6.353E-01  e=6.115E+00  Legionella pneumophila
  4dwl-assembly1_E  TM=5.007E-01  e=8.670E+00  Rauchvirus BPP1

Sequence (87 aa):
MSDSYDRLQASRRARLVIPLLGALLLVAGLAAPAWIGIPALAVLVAFVVWLAQRSPDQTSGLARIRVLVVGILVALLVGRFLTAVLG

Secondary structure (DSSP, 8-state):
--HHHHHHHHHHHHHHHHHHHHHHHHHHHHHS-HHHHHHHHHHHHHHHHHHHHH-----HHHHHHHHHHHHHHHHHHHHHHHHHHH-

InterPro domains:
  IPR046549 Protein of unknown function DUF6703 [PF20444] (12-82)

Foldseek 3Di:
DCVVVVVVVVVVVCVVVLVVLLVVLCCQLPPPPLVRNLVSLVVSLVSLVVVVVPDPPPPVVVNVVSVVVSVVSVVSSVVSVCVNVVD

Solvent-accessible surface area (backbone atoms only — not comparable to full-atom values): 4819 Å² total; per-residue (Å²): 137,58,67,69,58,53,53,51,51,51,53,54,49,50,67,52,48,55,60,50,52,50,50,51,28,49,50,42,24,71,72,40,63,62,90,56,5,51,59,31,34,51,51,44,46,53,51,52,51,53,53,55,71,72,49,86,73,70,52,71,69,59,48,53,52,51,52,49,52,51,49,51,49,50,51,49,44,51,52,53,48,50,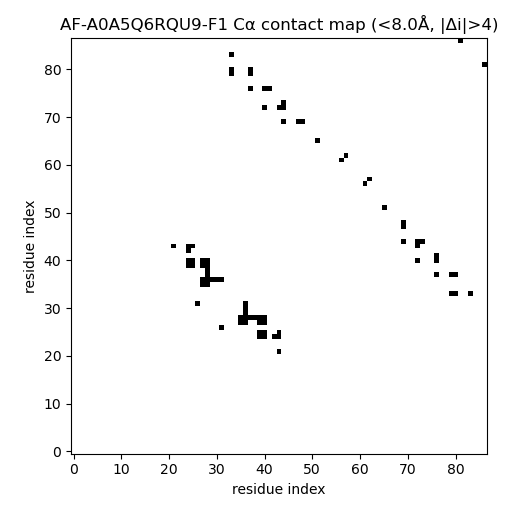49,66,73,77,104